Protein AF-A0A451ASV8-F1 (afdb_monomer)

Nearest PDB structures (foldseek):
  8otz-assembly1_DP  TM=4.239E-01  e=1.517E+00  Bos taurus

pLDDT: mean 92.27, std 8.17, range [47.66, 98.19]

Organism: NCBI:txid2126344

Foldseek 3Di:
DDDDPLVVQLVVLLVVLLVLLVVQLVLLVVQLVVQVPDPPHDPVVNVLSVVLNVLSVVLSVCSVVLVLVVNLVSLVVNVVSLVVSVVVCCVPPVPDDDDRSCVVCVVSSVVSNVSSVSSVVSVVVVVD

Solvent-accessible surface area (backbone atoms only — not comparable to full-atom values): 6891 Å² total; per-residue (Å²): 135,82,77,57,70,67,58,51,53,33,52,51,31,44,48,58,24,47,54,50,34,51,52,52,26,50,56,28,43,52,52,24,54,55,44,64,71,38,84,93,50,57,68,71,58,41,51,49,32,49,51,51,25,51,44,33,50,52,30,40,54,28,48,76,66,70,35,46,68,64,23,50,55,37,51,50,52,50,53,48,51,39,54,51,48,55,51,52,41,56,76,76,32,78,90,60,83,74,9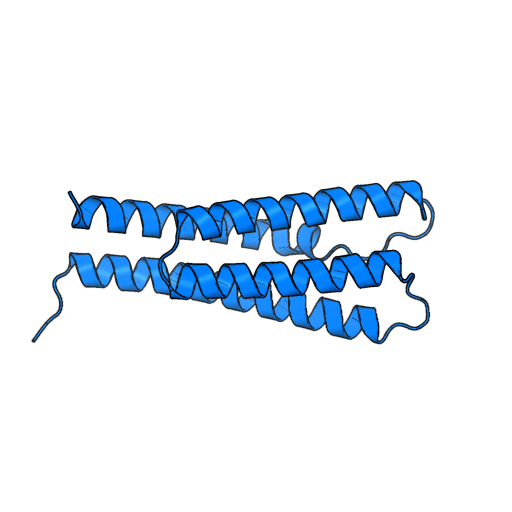1,57,65,54,72,72,42,44,64,60,55,48,53,33,51,54,30,42,53,49,24,47,54,46,48,53,64,76,76,107

Mean predicted aligned error: 4.18 Å

Structure (mmCIF, N/CA/C/O backbone):
data_AF-A0A451ASV8-F1
#
_entry.id   AF-A0A451ASV8-F1
#
loop_
_atom_site.group_PDB
_atom_site.id
_atom_site.type_symbol
_atom_site.label_atom_id
_atom_site.label_alt_id
_atom_site.label_comp_id
_atom_site.label_asym_id
_atom_site.label_entity_id
_atom_site.label_seq_id
_atom_site.pdbx_PDB_ins_code
_atom_site.Cartn_x
_atom_site.Cartn_y
_atom_site.Cartn_z
_atom_site.occupancy
_atom_site.B_iso_or_equiv
_atom_site.auth_seq_id
_atom_site.auth_comp_id
_atom_site.auth_asym_id
_atom_site.auth_atom_id
_atom_site.pdbx_PDB_model_num
ATOM 1 N N . MET A 1 1 ? 34.328 -3.747 -15.672 1.00 47.66 1 MET A N 1
ATOM 2 C CA . MET A 1 1 ? 33.217 -4.075 -16.589 1.00 47.66 1 MET A CA 1
ATOM 3 C C . MET A 1 1 ? 32.066 -3.145 -16.250 1.00 47.66 1 MET A C 1
ATOM 5 O O . MET A 1 1 ? 31.609 -3.179 -15.117 1.00 47.66 1 MET A O 1
ATOM 9 N N . THR A 1 2 ? 31.683 -2.257 -17.163 1.00 68.25 2 THR A N 1
ATOM 10 C CA . THR A 1 2 ? 30.518 -1.368 -17.028 1.00 68.25 2 THR A CA 1
ATOM 11 C C . THR A 1 2 ? 29.247 -2.153 -17.359 1.00 68.25 2 THR A C 1
ATOM 13 O O . THR A 1 2 ? 29.237 -2.916 -18.323 1.00 68.25 2 THR A O 1
ATOM 16 N N . GLN A 1 3 ? 28.199 -2.023 -16.541 1.00 62.09 3 GLN A N 1
ATOM 17 C CA . GLN A 1 3 ? 26.892 -2.612 -16.852 1.00 62.09 3 GLN A CA 1
ATOM 18 C C . GLN A 1 3 ? 26.315 -1.979 -18.135 1.00 62.09 3 GLN A C 1
ATOM 20 O O . GLN A 1 3 ? 26.600 -0.808 -18.407 1.00 62.09 3 GLN A O 1
ATOM 25 N N . PRO A 1 4 ? 25.497 -2.713 -18.914 1.00 75.56 4 PRO A N 1
ATOM 26 C CA . PRO A 1 4 ? 24.744 -2.132 -20.021 1.00 75.56 4 PRO A CA 1
ATOM 27 C C . PRO A 1 4 ? 23.839 -0.989 -19.524 1.00 75.56 4 PRO A C 1
ATOM 29 O O . PRO A 1 4 ? 23.269 -1.119 -18.437 1.00 75.56 4 PRO A O 1
ATOM 32 N N . PRO A 1 5 ? 23.670 0.103 -20.291 1.00 79.12 5 PRO A N 1
ATOM 33 C CA . PRO A 1 5 ? 22.894 1.276 -19.870 1.00 79.12 5 PRO A CA 1
ATOM 34 C C . PRO A 1 5 ? 21.445 0.938 -19.494 1.00 79.12 5 PRO A C 1
ATOM 36 O O . PRO A 1 5 ? 20.908 1.490 -18.541 1.00 79.12 5 PRO A O 1
ATOM 39 N N . GLU A 1 6 ? 20.849 -0.035 -20.172 1.00 79.50 6 GLU A N 1
ATOM 40 C CA . GLU A 1 6 ? 19.488 -0.510 -19.908 1.00 79.50 6 GLU A CA 1
ATOM 41 C C . GLU A 1 6 ? 19.366 -1.216 -18.549 1.00 79.50 6 GLU A C 1
ATOM 43 O O . GLU A 1 6 ? 18.397 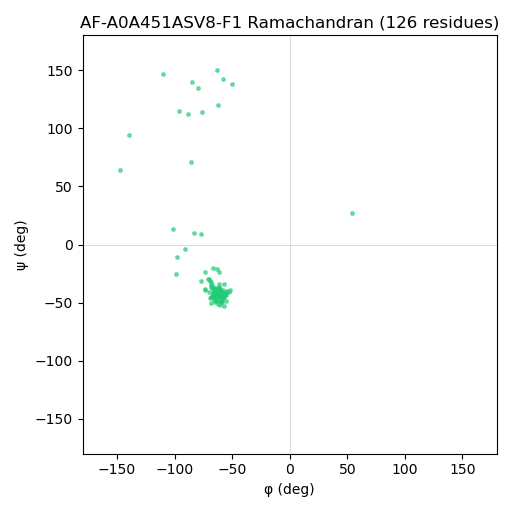-1.031 -17.818 1.00 79.50 6 GLU A O 1
ATOM 48 N N . LYS A 1 7 ? 20.393 -1.979 -18.158 1.00 82.06 7 LYS A N 1
ATOM 49 C CA . LYS A 1 7 ? 20.441 -2.619 -16.839 1.00 82.06 7 LYS A CA 1
ATOM 50 C C . LYS A 1 7 ? 20.549 -1.577 -15.724 1.00 82.06 7 LYS A C 1
ATOM 52 O O . LYS A 1 7 ? 19.917 -1.733 -14.687 1.00 82.06 7 LYS A O 1
ATOM 57 N N . ILE A 1 8 ? 21.302 -0.503 -15.964 1.00 86.38 8 ILE A N 1
ATOM 58 C CA . ILE A 1 8 ? 21.405 0.632 -15.037 1.00 86.38 8 ILE A CA 1
ATOM 59 C C . ILE A 1 8 ? 20.042 1.328 -14.893 1.00 86.38 8 ILE A C 1
ATOM 61 O O . ILE A 1 8 ? 19.647 1.663 -13.781 1.00 86.38 8 ILE A O 1
ATOM 65 N N . GLU A 1 9 ? 19.304 1.518 -15.990 1.00 88.75 9 GLU A N 1
ATOM 66 C CA . GLU A 1 9 ? 17.961 2.114 -15.964 1.00 88.75 9 GLU A CA 1
ATOM 67 C C . GLU A 1 9 ? 16.975 1.270 -15.141 1.00 88.75 9 GLU A C 1
ATOM 69 O O . GLU A 1 9 ? 16.254 1.817 -14.302 1.00 88.75 9 GLU A O 1
ATOM 74 N N . LEU A 1 10 ? 16.985 -0.057 -15.317 1.00 89.50 10 LEU A N 1
ATOM 75 C CA . LEU A 1 10 ? 16.142 -0.965 -14.535 1.00 89.50 10 LEU A CA 1
ATOM 76 C C . LEU A 1 10 ? 16.520 -0.965 -13.050 1.00 89.50 10 LEU A C 1
ATOM 78 O O . LEU A 1 10 ? 15.639 -0.845 -12.198 1.00 89.50 10 LEU A O 1
ATOM 82 N N . ASP A 1 11 ? 17.815 -1.053 -12.737 1.00 89.69 11 ASP A N 1
ATOM 83 C CA . ASP A 1 11 ? 18.312 -1.043 -11.358 1.00 89.69 11 ASP A CA 1
ATOM 84 C C . ASP A 1 11 ? 17.898 0.264 -10.643 1.00 89.69 11 ASP A C 1
ATOM 86 O O . ASP A 1 11 ? 17.428 0.233 -9.502 1.00 89.69 11 ASP A O 1
ATOM 90 N N . LEU A 1 12 ? 17.980 1.411 -11.330 1.00 91.94 12 LEU A N 1
ATOM 91 C CA . LEU A 1 12 ? 17.541 2.711 -10.807 1.00 91.94 12 LEU A CA 1
ATOM 92 C C . LEU A 1 12 ? 16.020 2.788 -10.613 1.00 91.94 12 LEU A C 1
ATOM 94 O O . LEU A 1 12 ? 15.558 3.264 -9.571 1.00 91.94 12 LEU A O 1
ATOM 98 N N . ALA A 1 13 ? 15.235 2.320 -11.587 1.00 92.62 13 ALA A N 1
ATOM 99 C CA . ALA A 1 13 ? 13.777 2.315 -11.491 1.00 92.62 13 ALA A CA 1
ATOM 100 C C . ALA A 1 13 ? 13.296 1.418 -10.338 1.00 92.62 13 ALA A C 1
ATOM 102 O O . ALA A 1 13 ? 12.457 1.836 -9.534 1.00 92.62 13 ALA A O 1
ATOM 103 N N . ASN A 1 14 ? 13.885 0.224 -10.200 1.00 93.31 14 ASN A N 1
ATOM 104 C CA . ASN A 1 14 ? 13.574 -0.702 -9.118 1.00 93.31 14 ASN A CA 1
ATOM 105 C C . ASN A 1 14 ? 13.992 -0.145 -7.751 1.00 93.31 14 ASN A C 1
ATOM 107 O O . ASN A 1 14 ? 13.195 -0.171 -6.815 1.00 93.31 14 ASN A O 1
ATOM 111 N N . SER A 1 15 ? 15.202 0.416 -7.634 1.00 94.94 15 SER A N 1
ATOM 112 C CA . SER A 1 15 ? 15.677 1.028 -6.384 1.00 94.94 15 SER A CA 1
ATOM 113 C C . SER A 1 15 ? 14.761 2.166 -5.937 1.00 94.94 15 SER A C 1
ATOM 115 O O . SER A 1 15 ? 14.381 2.235 -4.772 1.00 94.94 15 SER A O 1
ATOM 117 N N . SER A 1 16 ? 14.327 3.019 -6.868 1.00 95.94 16 SER A N 1
ATOM 118 C CA . SER A 1 16 ? 13.403 4.116 -6.568 1.00 95.94 16 SER A CA 1
ATOM 119 C C . SER A 1 16 ? 12.049 3.623 -6.039 1.00 95.94 16 SER A C 1
ATOM 121 O O . SER A 1 16 ? 11.491 4.237 -5.123 1.00 95.94 16 SER A O 1
ATOM 123 N N . ALA A 1 17 ? 11.509 2.530 -6.595 1.00 96.94 17 ALA A N 1
ATOM 124 C CA . ALA A 1 17 ? 10.280 1.900 -6.105 1.00 96.94 17 ALA A CA 1
ATOM 125 C C . ALA A 1 17 ? 10.484 1.263 -4.718 1.00 96.94 17 ALA A C 1
ATOM 127 O O . ALA A 1 17 ? 9.667 1.468 -3.818 1.00 96.94 17 ALA A O 1
ATOM 128 N N . MET A 1 18 ? 11.600 0.552 -4.530 1.00 97.94 18 MET A N 1
ATOM 129 C CA . MET A 1 18 ? 11.991 -0.071 -3.263 1.00 97.94 18 MET A CA 1
ATOM 130 C C . MET A 1 18 ? 12.128 0.946 -2.128 1.00 97.94 18 MET A C 1
ATOM 132 O O . MET A 1 18 ? 11.638 0.689 -1.031 1.00 97.94 18 MET A O 1
ATOM 136 N N . ASP A 1 19 ? 12.722 2.112 -2.385 1.00 97.88 19 ASP A N 1
ATOM 137 C CA . ASP A 1 19 ? 12.882 3.166 -1.377 1.00 97.88 19 ASP A CA 1
ATOM 138 C C . ASP A 1 19 ? 11.526 3.691 -0.884 1.00 97.88 19 ASP A C 1
ATOM 140 O O . ASP A 1 19 ? 11.294 3.819 0.323 1.00 97.88 19 ASP A O 1
ATOM 144 N N . THR A 1 20 ? 10.584 3.930 -1.803 1.00 97.81 20 THR A N 1
ATOM 145 C CA . THR A 1 20 ? 9.220 4.348 -1.442 1.00 97.81 20 THR A CA 1
ATOM 146 C C . THR A 1 20 ? 8.471 3.237 -0.701 1.00 97.81 20 THR A C 1
ATOM 148 O O . THR A 1 20 ? 7.838 3.500 0.323 1.00 97.81 20 THR A O 1
ATOM 151 N N . ALA A 1 21 ? 8.578 1.985 -1.152 1.00 97.75 21 ALA A N 1
ATOM 152 C CA . ALA A 1 21 ? 7.981 0.844 -0.460 1.00 97.75 21 ALA A CA 1
ATOM 153 C C . ALA A 1 21 ? 8.552 0.662 0.957 1.00 97.75 21 ALA A C 1
ATOM 155 O O . ALA A 1 21 ? 7.808 0.396 1.902 1.00 97.75 21 ALA A O 1
ATOM 156 N N . PHE A 1 22 ? 9.860 0.859 1.135 1.00 98.00 22 PHE A N 1
ATOM 157 C CA . PHE A 1 22 ? 10.522 0.776 2.433 1.00 98.00 22 PHE A CA 1
ATOM 158 C C . PHE A 1 22 ? 10.032 1.862 3.396 1.00 98.00 22 PHE A C 1
ATOM 160 O O . PHE A 1 22 ? 9.762 1.566 4.565 1.00 98.00 22 PHE A O 1
ATOM 167 N N . TYR A 1 23 ? 9.865 3.095 2.908 1.00 97.75 23 TYR A N 1
ATOM 168 C CA . TYR A 1 23 ? 9.257 4.183 3.673 1.00 97.75 23 TYR A CA 1
ATOM 169 C C . TYR A 1 23 ? 7.842 3.816 4.148 1.00 97.75 23 TYR A C 1
ATOM 171 O O . TYR A 1 23 ? 7.574 3.818 5.354 1.00 97.75 23 TYR A O 1
ATOM 179 N N . ILE A 1 24 ? 6.970 3.396 3.225 1.00 97.81 24 ILE A N 1
ATOM 180 C CA . ILE A 1 24 ? 5.582 3.001 3.516 1.00 97.81 24 ILE A CA 1
ATOM 181 C C . ILE A 1 24 ? 5.532 1.854 4.534 1.00 97.81 24 ILE A C 1
ATOM 183 O O . ILE A 1 24 ? 4.761 1.905 5.496 1.00 97.81 24 ILE A O 1
ATOM 187 N N . LYS A 1 25 ? 6.390 0.839 4.376 1.00 98.00 25 LYS A N 1
ATOM 188 C CA . LYS A 1 25 ? 6.504 -0.286 5.315 1.00 98.00 25 LYS A CA 1
ATOM 189 C C . LYS A 1 25 ? 6.864 0.176 6.725 1.00 98.00 25 LYS A C 1
ATOM 191 O O . LYS A 1 25 ? 6.310 -0.324 7.704 1.00 98.00 25 LYS A O 1
ATOM 196 N N . ASN A 1 26 ? 7.790 1.123 6.864 1.00 97.94 26 ASN A N 1
ATOM 197 C CA . ASN A 1 26 ? 8.166 1.638 8.180 1.00 97.94 26 ASN A CA 1
ATOM 198 C C . ASN A 1 26 ? 7.010 2.408 8.829 1.00 97.94 26 ASN A C 1
ATOM 200 O O . ASN A 1 26 ? 6.702 2.152 9.994 1.00 97.94 26 ASN A O 1
ATOM 204 N N . GLU A 1 27 ? 6.312 3.262 8.079 1.00 97.44 27 GLU A N 1
ATOM 205 C CA . GLU A 1 27 ? 5.111 3.956 8.560 1.00 97.44 27 GLU A CA 1
ATOM 206 C C . GLU A 1 27 ? 4.018 2.968 9.008 1.00 97.44 27 GLU A C 1
ATOM 208 O O . GLU A 1 27 ? 3.427 3.127 10.081 1.00 97.44 27 GLU A O 1
ATOM 213 N N . ALA A 1 28 ? 3.799 1.893 8.244 1.00 97.19 28 ALA A N 1
ATOM 214 C CA . ALA A 1 28 ? 2.867 0.821 8.593 1.00 97.19 28 ALA A CA 1
ATOM 215 C C . ALA A 1 28 ? 3.278 0.060 9.857 1.00 97.19 28 ALA A C 1
ATOM 217 O O . ALA A 1 28 ? 2.441 -0.210 10.726 1.00 97.19 28 ALA A O 1
ATOM 218 N N . ARG A 1 29 ? 4.573 -0.222 10.021 1.00 97.19 29 ARG A N 1
ATOM 219 C CA . ARG A 1 29 ? 5.109 -0.851 11.229 1.00 97.19 29 ARG A CA 1
ATOM 220 C C . ARG A 1 29 ? 4.917 0.034 12.459 1.00 97.19 29 ARG A C 1
ATOM 222 O O . ARG A 1 29 ? 4.427 -0.454 13.478 1.00 97.19 29 ARG A O 1
ATOM 229 N N . PHE A 1 30 ? 5.252 1.322 12.375 1.00 96.38 30 PHE A N 1
ATOM 230 C CA . PHE A 1 30 ? 5.047 2.268 13.476 1.00 96.38 30 PHE A CA 1
ATOM 231 C C . PHE A 1 30 ? 3.570 2.390 13.847 1.00 96.38 30 PHE A C 1
ATOM 233 O O . PHE A 1 30 ? 3.212 2.328 15.026 1.00 96.38 30 PHE A O 1
ATOM 240 N N . PHE A 1 31 ? 2.697 2.494 12.846 1.00 95.69 31 PHE A N 1
ATOM 241 C CA . PHE A 1 31 ? 1.255 2.508 13.050 1.00 95.69 31 PHE A CA 1
ATOM 242 C C . PHE A 1 31 ? 0.755 1.248 13.764 1.00 95.69 31 PHE A C 1
ATOM 244 O O . PHE A 1 31 ? -0.014 1.362 14.723 1.00 95.69 31 PHE A O 1
ATOM 251 N N . ASN A 1 32 ? 1.211 0.059 13.354 1.00 97.12 32 ASN A N 1
ATOM 252 C CA . ASN A 1 32 ? 0.854 -1.194 14.013 1.00 97.12 32 ASN A CA 1
ATOM 253 C C . ASN A 1 32 ? 1.311 -1.205 15.476 1.00 97.12 32 ASN A C 1
ATOM 255 O O . ASN A 1 32 ? 0.483 -1.404 16.361 1.00 97.12 32 ASN A O 1
ATOM 259 N N . VAL A 1 33 ? 2.584 -0.907 15.753 1.00 96.56 33 VAL A N 1
ATOM 260 C CA . VAL A 1 33 ? 3.130 -0.875 17.124 1.00 96.56 33 VAL A CA 1
ATOM 261 C C . VAL A 1 33 ? 2.333 0.073 18.024 1.00 96.56 33 VAL A C 1
ATOM 263 O O . VAL A 1 33 ? 1.881 -0.328 19.101 1.00 96.56 33 VAL A O 1
ATOM 266 N N . ASN A 1 34 ? 2.079 1.299 17.560 1.00 94.75 34 ASN A N 1
ATOM 267 C CA . ASN A 1 34 ? 1.298 2.289 18.305 1.00 94.75 34 ASN A CA 1
ATOM 268 C C . ASN A 1 34 ? -0.145 1.821 18.547 1.00 94.75 34 ASN A C 1
ATOM 270 O O . ASN A 1 34 ? -0.698 1.988 19.637 1.00 94.75 34 ASN A O 1
ATOM 274 N N . THR A 1 35 ? -0.751 1.188 17.544 1.00 94.00 35 THR A N 1
ATOM 275 C CA . THR A 1 35 ? -2.107 0.641 17.630 1.00 94.00 35 THR A CA 1
ATOM 276 C C . THR A 1 35 ? -2.185 -0.526 18.620 1.00 94.00 35 THR A C 1
ATOM 278 O O . THR A 1 35 ? -3.119 -0.588 19.425 1.00 94.00 35 THR A O 1
ATOM 281 N N . GLN A 1 36 ? -1.192 -1.421 18.635 1.00 95.31 36 GLN A N 1
ATOM 282 C CA . GLN A 1 36 ? -1.133 -2.527 19.592 1.00 95.31 36 GLN A CA 1
ATOM 283 C C . GLN A 1 36 ? -0.960 -2.029 21.030 1.00 95.31 36 GLN A C 1
ATOM 285 O O . GLN A 1 36 ? -1.670 -2.509 21.921 1.00 95.31 36 GLN A O 1
ATOM 290 N N . GLY A 1 37 ? -0.086 -1.039 21.245 1.00 93.12 37 GLY A N 1
ATOM 291 C CA . GLY A 1 37 ? 0.186 -0.448 22.560 1.00 93.12 37 GLY A CA 1
ATOM 292 C C . GLY A 1 37 ? -0.989 0.333 23.160 1.00 93.12 37 GLY A C 1
ATOM 293 O O . GLY A 1 37 ? -1.070 0.513 24.376 1.00 93.12 37 GLY A O 1
ATOM 294 N N . ASN A 1 38 ? -1.953 0.759 22.341 1.00 92.00 38 ASN A N 1
ATOM 295 C CA . ASN A 1 38 ? -3.122 1.493 22.810 1.00 92.00 38 ASN A CA 1
ATOM 296 C C . ASN A 1 38 ? -4.145 0.556 23.492 1.00 92.00 38 ASN A C 1
ATOM 298 O O . ASN A 1 38 ? -4.763 -0.305 22.858 1.00 92.00 38 ASN A O 1
ATOM 302 N N . LYS A 1 39 ? -4.361 0.724 24.806 1.00 90.06 39 LYS A N 1
ATOM 303 C CA . LYS A 1 39 ? -5.347 -0.063 25.580 1.00 90.06 39 LYS A CA 1
ATOM 304 C C . LYS A 1 39 ? -6.798 0.272 25.225 1.00 90.06 39 LYS A C 1
ATOM 306 O O . LYS A 1 39 ? -7.650 -0.605 25.281 1.00 90.06 39 LYS A O 1
ATOM 311 N N . GLY A 1 40 ? -7.076 1.509 24.810 1.00 88.88 40 GLY A N 1
ATOM 312 C CA . GLY A 1 40 ? -8.407 1.949 24.379 1.00 88.88 40 GLY A CA 1
ATOM 313 C C . GLY A 1 40 ? -8.777 1.481 22.974 1.00 88.88 40 GLY A C 1
ATOM 314 O O . GLY A 1 40 ? -9.769 1.957 22.419 1.00 88.88 40 GLY A O 1
ATOM 315 N N . CYS A 1 41 ? -7.961 0.601 22.385 1.00 90.38 41 CYS A N 1
ATOM 316 C CA . CYS A 1 41 ? -8.072 0.206 21.002 1.00 90.38 41 CYS A CA 1
ATOM 317 C C . CYS A 1 41 ? -8.845 -1.091 20.775 1.00 90.38 41 CYS A C 1
ATOM 319 O O . CYS A 1 41 ? -8.368 -2.146 21.201 1.00 90.38 41 CYS A O 1
ATOM 321 N N . PRO A 1 42 ? -10.016 -1.066 20.098 1.00 92.62 42 PRO A N 1
ATOM 322 C CA . PRO A 1 42 ? -10.713 -2.261 19.673 1.00 92.62 42 PRO A CA 1
ATOM 323 C C . PRO A 1 42 ? -9.837 -3.253 18.920 1.00 92.62 42 PRO A C 1
ATOM 325 O O . PRO A 1 42 ? -9.116 -2.910 17.983 1.00 92.62 42 PRO A O 1
ATOM 328 N N . LYS A 1 43 ? -10.045 -4.529 19.257 1.00 93.94 43 LYS A N 1
ATOM 329 C CA . LYS A 1 43 ? -9.411 -5.679 18.602 1.00 93.94 43 LYS A CA 1
ATOM 330 C C . LYS A 1 43 ? -9.576 -5.670 17.079 1.00 93.94 43 LYS A C 1
ATOM 332 O O . LYS A 1 43 ? -8.630 -6.003 16.379 1.00 93.94 43 LYS A O 1
ATOM 337 N N . TRP A 1 44 ? -10.741 -5.267 16.561 1.00 93.81 44 TRP A N 1
ATOM 338 C CA . TRP A 1 44 ? -10.980 -5.247 15.113 1.00 93.81 44 TRP A CA 1
ATOM 339 C C . TRP A 1 44 ? -10.042 -4.267 14.392 1.00 93.81 44 TRP A C 1
ATOM 341 O O . TRP A 1 44 ? -9.488 -4.610 13.354 1.00 93.81 44 TRP A O 1
ATOM 351 N N . PHE A 1 45 ? -9.782 -3.091 14.971 1.00 94.56 45 PHE A N 1
ATOM 352 C CA . PHE A 1 45 ? -8.874 -2.113 14.375 1.00 94.56 45 PHE A CA 1
ATOM 353 C C . PHE A 1 45 ? -7.413 -2.548 14.510 1.00 94.56 45 PHE A C 1
ATOM 355 O O . PHE A 1 45 ? -6.646 -2.413 13.560 1.00 94.56 45 PHE A O 1
ATOM 362 N N . LYS A 1 46 ? -7.042 -3.156 15.650 1.00 95.44 46 LYS A N 1
ATOM 363 C CA . LYS A 1 46 ? -5.733 -3.817 15.806 1.00 95.44 46 LYS A CA 1
ATOM 364 C C . LYS A 1 46 ? -5.499 -4.860 14.714 1.00 95.44 46 LYS A C 1
ATOM 366 O O . LYS A 1 46 ? -4.398 -4.935 14.182 1.00 95.44 46 LYS A O 1
ATOM 371 N N . GLY A 1 47 ? -6.535 -5.623 14.357 1.00 96.94 47 GLY A N 1
ATOM 372 C CA . GLY A 1 47 ? -6.490 -6.592 13.263 1.00 96.94 47 GLY A CA 1
ATOM 373 C C . GLY A 1 47 ? -6.179 -5.951 11.908 1.00 96.94 47 GLY A C 1
ATOM 374 O O . GLY A 1 47 ? -5.328 -6.455 11.182 1.00 96.94 47 GLY A O 1
ATOM 375 N N . TYR A 1 48 ? -6.798 -4.811 11.586 1.00 96.38 48 TYR A N 1
ATOM 376 C CA . TYR A 1 48 ? -6.463 -4.063 10.367 1.00 96.38 48 TYR A CA 1
ATOM 377 C C . TYR A 1 48 ? -5.026 -3.540 10.381 1.00 96.38 48 TYR A C 1
ATOM 379 O O . TYR A 1 48 ? -4.333 -3.681 9.382 1.00 96.38 48 TYR A O 1
ATOM 387 N N . ALA A 1 49 ? -4.551 -2.996 11.503 1.00 96.19 49 ALA A N 1
ATOM 388 C CA . ALA A 1 49 ? -3.181 -2.494 11.598 1.00 96.19 49 ALA A CA 1
ATOM 389 C C . ALA A 1 49 ? -2.125 -3.595 11.381 1.00 96.19 49 ALA A C 1
ATOM 391 O O . ALA A 1 49 ? -1.122 -3.355 10.712 1.00 96.19 49 ALA A O 1
ATOM 392 N N . ILE A 1 50 ? -2.381 -4.811 11.876 1.00 97.75 50 ILE A N 1
ATOM 393 C CA . ILE A 1 50 ? -1.532 -5.985 11.618 1.00 97.75 50 ILE A CA 1
ATOM 394 C C . ILE A 1 50 ? -1.537 -6.339 10.128 1.00 97.75 50 ILE A C 1
ATOM 396 O O . ILE A 1 50 ? -0.472 -6.508 9.540 1.00 97.75 50 ILE A O 1
ATOM 400 N N . ARG A 1 51 ? -2.721 -6.421 9.507 1.00 97.94 51 ARG A N 1
ATOM 401 C CA . ARG A 1 51 ? -2.858 -6.755 8.079 1.00 97.94 51 ARG A CA 1
ATOM 402 C C . ARG A 1 51 ? -2.173 -5.731 7.180 1.00 97.94 51 ARG A C 1
ATOM 404 O O . ARG A 1 51 ? -1.473 -6.123 6.259 1.00 97.94 51 ARG A O 1
ATOM 411 N N . ILE A 1 52 ? -2.331 -4.442 7.477 1.00 97.62 52 ILE A N 1
ATOM 412 C CA . ILE A 1 52 ? -1.675 -3.347 6.752 1.00 97.62 52 ILE A CA 1
ATOM 413 C C . ILE A 1 52 ? -0.151 -3.488 6.841 1.00 97.62 52 ILE A C 1
ATOM 415 O O . ILE A 1 52 ? 0.515 -3.465 5.812 1.00 97.62 52 ILE A O 1
ATOM 419 N N . ALA A 1 53 ? 0.401 -3.695 8.043 1.00 97.62 53 ALA A N 1
ATOM 420 C CA . ALA A 1 53 ? 1.841 -3.893 8.216 1.00 97.62 53 ALA A CA 1
ATOM 421 C C . ALA A 1 53 ? 2.355 -5.115 7.435 1.00 97.62 53 ALA A C 1
ATOM 423 O O . ALA A 1 53 ? 3.306 -4.984 6.669 1.00 97.62 53 ALA A O 1
ATOM 424 N N . SER A 1 54 ? 1.679 -6.261 7.552 1.00 98.06 54 SER A N 1
ATOM 425 C CA . SER A 1 54 ? 2.031 -7.475 6.803 1.00 98.06 54 SER A CA 1
ATOM 426 C C . SER A 1 54 ? 1.992 -7.244 5.290 1.00 98.06 54 SER A C 1
ATOM 428 O O . SER A 1 54 ? 2.937 -7.589 4.592 1.00 98.06 54 SER A O 1
ATOM 430 N N . CYS A 1 55 ? 0.941 -6.596 4.781 1.00 98.06 55 CYS A N 1
ATOM 431 C CA . CYS A 1 55 ? 0.783 -6.323 3.354 1.00 98.06 55 CYS A CA 1
ATOM 432 C C . CYS A 1 55 ? 1.915 -5.437 2.807 1.00 98.06 55 CYS A C 1
ATOM 434 O O . CYS A 1 55 ? 2.396 -5.663 1.701 1.00 98.06 55 CYS A O 1
ATOM 436 N N . THR A 1 56 ? 2.377 -4.448 3.582 1.00 98.00 56 THR A N 1
ATOM 437 C CA . THR A 1 56 ? 3.518 -3.607 3.178 1.00 98.00 56 THR A CA 1
ATOM 438 C C . THR A 1 56 ? 4.861 -4.338 3.213 1.00 98.00 56 THR A C 1
ATOM 440 O O . THR A 1 56 ? 5.748 -4.014 2.425 1.00 98.00 56 THR A O 1
ATOM 443 N N . GLU A 1 57 ? 5.027 -5.325 4.099 1.00 97.88 57 GLU A N 1
ATOM 444 C CA . GLU A 1 57 ? 6.212 -6.193 4.121 1.00 97.88 57 GLU A CA 1
ATOM 445 C C . GLU A 1 57 ? 6.237 -7.110 2.896 1.00 97.88 57 GLU A C 1
ATOM 447 O O . GLU A 1 57 ? 7.258 -7.183 2.210 1.00 97.88 57 GLU A O 1
ATOM 452 N N . ASP A 1 58 ? 5.102 -7.733 2.571 1.00 98.19 58 ASP A N 1
ATOM 453 C CA . ASP A 1 58 ? 4.949 -8.554 1.369 1.00 98.19 58 ASP A CA 1
ATOM 454 C C . ASP A 1 58 ? 5.214 -7.742 0.098 1.00 98.19 58 ASP A C 1
ATOM 456 O O . ASP A 1 58 ? 5.969 -8.184 -0.765 1.00 98.19 58 ASP A O 1
ATOM 460 N N . LEU A 1 59 ? 4.659 -6.529 0.003 1.00 97.88 59 LEU A N 1
ATOM 461 C CA . LEU A 1 59 ? 4.882 -5.639 -1.136 1.00 97.88 59 LEU A CA 1
ATOM 462 C C . LEU A 1 59 ? 6.372 -5.321 -1.332 1.00 97.88 59 LEU A C 1
ATOM 464 O O . LEU A 1 59 ? 6.880 -5.417 -2.449 1.00 97.88 59 LEU A O 1
ATOM 468 N N . LEU A 1 60 ? 7.093 -4.991 -0.255 1.00 98.00 60 LEU A N 1
ATOM 469 C CA . LEU A 1 60 ? 8.533 -4.738 -0.331 1.00 98.00 60 LEU A CA 1
ATOM 470 C C . LEU A 1 60 ? 9.302 -5.993 -0.772 1.00 98.00 60 LEU A C 1
ATOM 472 O O . LEU A 1 60 ? 10.214 -5.902 -1.592 1.00 98.00 60 LEU A O 1
ATOM 476 N N . ASN A 1 61 ? 8.929 -7.166 -0.255 1.00 98.06 61 ASN A N 1
ATOM 477 C CA . ASN A 1 61 ? 9.558 -8.431 -0.630 1.00 98.06 61 ASN A CA 1
ATOM 478 C C . ASN A 1 61 ? 9.330 -8.767 -2.111 1.00 98.06 61 ASN A C 1
ATOM 480 O O . ASN A 1 61 ? 10.244 -9.256 -2.773 1.00 98.06 61 ASN A O 1
ATOM 484 N N . LEU A 1 62 ? 8.138 -8.504 -2.651 1.00 98.19 62 LEU A N 1
ATOM 485 C CA . LEU A 1 62 ? 7.832 -8.731 -4.066 1.00 98.19 62 LEU A CA 1
ATOM 486 C C . LEU A 1 62 ? 8.672 -7.827 -4.971 1.00 98.19 62 LEU A C 1
ATOM 488 O O . LEU A 1 62 ? 9.285 -8.321 -5.917 1.00 98.19 62 LEU A O 1
ATOM 492 N N . LEU A 1 63 ? 8.794 -6.542 -4.630 1.00 96.00 63 LEU A N 1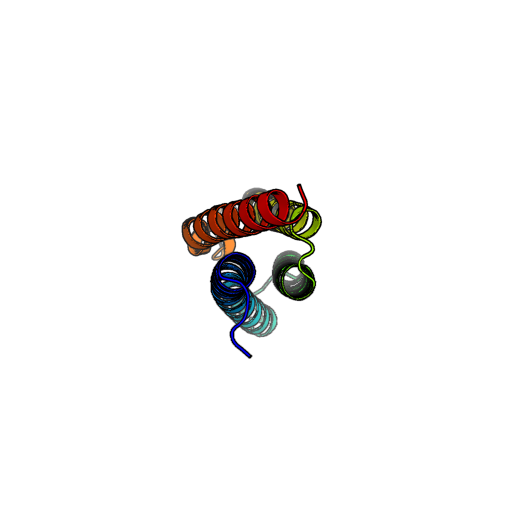
ATOM 493 C CA . LEU A 1 63 ? 9.662 -5.609 -5.353 1.00 96.00 63 LEU A CA 1
ATOM 494 C C . LEU A 1 63 ? 11.144 -5.990 -5.260 1.00 96.00 63 LEU A C 1
ATOM 496 O O . LEU A 1 63 ? 11.863 -5.917 -6.254 1.00 96.00 63 LEU A O 1
ATOM 500 N N . GLY A 1 64 ? 11.595 -6.491 -4.106 1.00 94.88 64 GLY A N 1
ATOM 501 C CA . GLY A 1 64 ? 12.958 -7.002 -3.940 1.00 94.88 64 GLY A CA 1
ATOM 502 C C . GLY A 1 64 ? 13.275 -8.197 -4.847 1.00 94.88 64 GLY A C 1
ATOM 503 O O . GLY A 1 64 ? 14.437 -8.427 -5.171 1.00 94.88 64 GLY A O 1
ATOM 504 N N . ASN A 1 65 ? 12.245 -8.922 -5.292 1.00 95.69 65 ASN A N 1
ATOM 505 C CA . ASN A 1 65 ? 12.341 -10.032 -6.239 1.00 95.69 65 ASN A CA 1
ATOM 506 C C . ASN A 1 65 ? 11.926 -9.642 -7.672 1.00 95.69 65 ASN A C 1
ATOM 508 O O . ASN A 1 65 ? 11.687 -10.535 -8.481 1.00 95.69 65 ASN A O 1
ATOM 512 N N . ALA A 1 66 ? 11.795 -8.343 -7.975 1.00 92.81 66 ALA A N 1
ATOM 513 C CA . ALA A 1 66 ? 11.333 -7.820 -9.267 1.00 92.81 66 ALA A CA 1
ATOM 514 C C . ALA A 1 66 ? 9.973 -8.389 -9.734 1.00 92.81 66 ALA A C 1
ATOM 516 O O . ALA A 1 66 ? 9.669 -8.450 -10.920 1.00 92.81 66 ALA A O 1
ATOM 517 N N . ARG A 1 67 ? 9.108 -8.801 -8.799 1.00 96.88 67 ARG A N 1
ATOM 518 C CA . ARG A 1 67 ? 7.765 -9.321 -9.097 1.00 96.88 67 ARG A CA 1
ATOM 519 C C . ARG A 1 67 ? 6.761 -8.174 -9.210 1.00 96.88 67 ARG A C 1
ATOM 521 O O . ARG A 1 67 ? 5.946 -7.965 -8.314 1.00 96.88 67 ARG A O 1
ATOM 528 N N . TYR A 1 68 ? 6.857 -7.393 -10.287 1.00 96.62 68 TYR A N 1
ATOM 529 C CA . TYR A 1 68 ? 6.116 -6.133 -10.427 1.00 96.62 68 TYR A CA 1
ATOM 530 C C . TYR A 1 68 ? 4.596 -6.299 -10.484 1.00 96.62 68 TYR A C 1
ATOM 532 O O . TYR A 1 68 ? 3.888 -5.493 -9.887 1.00 96.62 68 TYR A O 1
ATOM 540 N N . ASP A 1 69 ? 4.093 -7.337 -11.154 1.00 97.44 69 ASP A N 1
ATOM 541 C CA . ASP A 1 69 ? 2.649 -7.604 -11.225 1.00 97.44 69 ASP A CA 1
ATOM 542 C C . ASP A 1 69 ? 2.074 -7.950 -9.854 1.00 97.44 69 ASP A C 1
ATOM 544 O O . ASP A 1 69 ? 1.140 -7.303 -9.389 1.00 97.44 69 ASP A O 1
ATOM 548 N N . ASP A 1 70 ? 2.717 -8.878 -9.145 1.00 98.12 70 ASP A N 1
ATOM 549 C CA . ASP A 1 70 ? 2.314 -9.234 -7.785 1.00 98.12 70 ASP A CA 1
ATOM 550 C C . ASP A 1 70 ? 2.421 -8.034 -6.823 1.00 98.12 70 ASP A C 1
ATOM 552 O O . ASP A 1 70 ? 1.633 -7.898 -5.885 1.00 98.12 70 ASP A O 1
ATOM 556 N N . ALA A 1 71 ? 3.410 -7.156 -7.024 1.00 97.88 71 ALA A N 1
ATOM 557 C CA . ALA A 1 71 ? 3.567 -5.949 -6.220 1.00 97.88 71 ALA A CA 1
ATOM 558 C C . ALA A 1 71 ? 2.445 -4.928 -6.474 1.00 97.88 71 ALA A C 1
ATOM 560 O O . ALA A 1 71 ? 2.003 -4.280 -5.524 1.00 97.88 71 ALA A O 1
ATOM 561 N N . LEU A 1 72 ? 1.965 -4.797 -7.717 1.00 98.00 72 LEU A N 1
ATOM 562 C CA . LEU A 1 72 ? 0.788 -3.985 -8.044 1.00 98.00 72 LEU A CA 1
ATOM 563 C C . LEU A 1 72 ? -0.479 -4.575 -7.416 1.00 98.00 72 LEU A C 1
ATOM 565 O O . LEU A 1 72 ? -1.216 -3.839 -6.762 1.00 98.00 72 LEU A O 1
ATOM 569 N N . ASP A 1 73 ? -0.672 -5.894 -7.495 1.00 98.12 73 ASP A N 1
ATOM 570 C CA . ASP A 1 73 ? -1.797 -6.572 -6.839 1.00 98.12 73 ASP A CA 1
ATOM 571 C C . ASP A 1 73 ? -1.785 -6.333 -5.319 1.00 98.12 73 ASP A C 1
ATOM 573 O O . ASP A 1 73 ? -2.819 -6.057 -4.703 1.00 98.12 73 ASP A O 1
ATOM 577 N N . LYS A 1 74 ? -0.600 -6.362 -4.690 1.00 97.69 74 LYS A N 1
ATOM 578 C CA . LYS A 1 74 ? -0.459 -6.025 -3.264 1.00 97.69 74 LYS A CA 1
ATOM 579 C C . LYS A 1 74 ? -0.682 -4.554 -2.9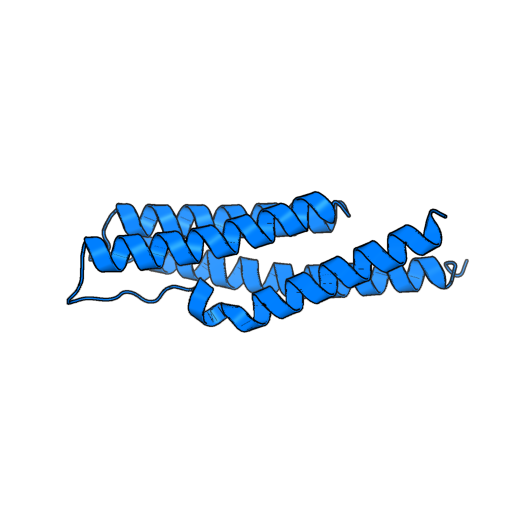52 1.00 97.69 74 LYS A C 1
ATOM 581 O O . LYS A 1 74 ? -1.161 -4.239 -1.861 1.00 97.69 74 LYS A O 1
ATOM 586 N N . LEU A 1 75 ? -0.351 -3.651 -3.869 1.00 97.44 75 LEU A N 1
ATOM 587 C CA . LEU A 1 75 ? -0.641 -2.231 -3.702 1.00 97.44 75 LEU A CA 1
ATOM 588 C C . LEU A 1 75 ? -2.154 -1.980 -3.711 1.00 97.44 75 LEU A C 1
ATOM 590 O O . LEU A 1 75 ? -2.651 -1.191 -2.903 1.00 97.44 75 LEU A O 1
ATOM 594 N N . ASP A 1 76 ? -2.889 -2.683 -4.569 1.00 97.44 76 ASP A N 1
ATOM 595 C CA . ASP A 1 76 ? -4.347 -2.607 -4.619 1.00 97.44 76 ASP A CA 1
ATOM 596 C C . ASP A 1 76 ? -4.997 -3.257 -3.391 1.00 97.44 76 ASP A C 1
ATOM 598 O O . ASP A 1 76 ? -5.864 -2.637 -2.770 1.00 97.44 76 ASP A O 1
ATOM 602 N N . GLU A 1 77 ? -4.498 -4.409 -2.921 1.00 97.25 77 GLU A N 1
ATOM 603 C CA . GLU A 1 77 ? -4.927 -4.988 -1.636 1.00 97.25 77 GLU A CA 1
ATOM 604 C C . GLU A 1 77 ? -4.751 -3.986 -0.482 1.00 97.25 77 GLU A C 1
ATOM 606 O O . GLU A 1 77 ? -5.616 -3.854 0.390 1.00 97.25 77 GLU A O 1
ATOM 611 N N . LEU A 1 78 ? -3.646 -3.236 -0.477 1.00 96.69 78 LEU A N 1
ATOM 612 C CA . LEU A 1 78 ? -3.390 -2.222 0.535 1.00 96.69 78 LEU A CA 1
ATOM 613 C C . LEU A 1 78 ? -4.414 -1.081 0.465 1.00 96.69 78 LEU A C 1
ATOM 615 O O . LEU A 1 78 ? -4.939 -0.670 1.501 1.00 96.69 78 LEU A O 1
ATOM 619 N N . ARG A 1 79 ? -4.759 -0.596 -0.733 1.00 95.12 79 ARG A N 1
ATOM 620 C CA . ARG A 1 79 ? -5.815 0.417 -0.924 1.00 95.12 79 ARG A CA 1
ATOM 621 C C . ARG A 1 79 ? -7.174 -0.095 -0.435 1.00 95.12 79 ARG A C 1
ATOM 623 O O . ARG A 1 79 ? -7.868 0.617 0.302 1.00 95.12 79 ARG A O 1
ATOM 630 N N . ASP A 1 80 ? -7.504 -1.346 -0.742 1.00 96.31 80 ASP A N 1
ATOM 631 C CA . ASP A 1 80 ? -8.737 -2.004 -0.306 1.00 96.31 80 ASP A CA 1
ATOM 632 C C . ASP A 1 80 ? -8.809 -2.163 1.215 1.00 96.31 80 ASP A C 1
ATOM 634 O O . ASP A 1 80 ? -9.854 -1.903 1.820 1.00 96.31 80 ASP A O 1
ATOM 638 N N . LEU A 1 81 ? -7.697 -2.503 1.875 1.00 96.38 81 LE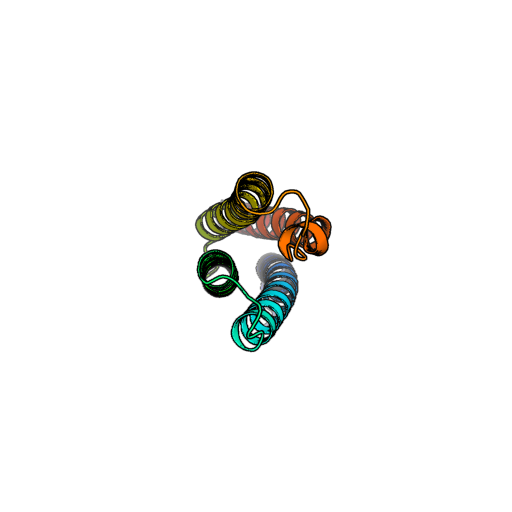U A N 1
ATOM 639 C CA . LEU A 1 81 ? -7.610 -2.522 3.338 1.00 96.38 81 LEU A CA 1
ATOM 640 C C . LEU A 1 81 ? -7.930 -1.149 3.940 1.00 96.38 81 LEU A C 1
ATOM 642 O O . LEU A 1 81 ? -8.618 -1.073 4.961 1.00 96.38 81 LEU A O 1
ATOM 646 N N . GLY A 1 82 ? -7.478 -0.065 3.305 1.00 94.19 82 GLY A N 1
ATOM 647 C CA . GLY A 1 82 ? -7.777 1.306 3.720 1.00 94.19 82 GLY A CA 1
ATOM 648 C C . GLY A 1 82 ? -9.261 1.643 3.596 1.00 94.19 82 GLY A C 1
ATOM 649 O O . GLY A 1 82 ? -9.863 2.174 4.537 1.00 94.19 82 GLY A O 1
ATOM 650 N N . ALA A 1 83 ? -9.879 1.287 2.470 1.00 94.00 83 ALA A N 1
ATOM 651 C CA . ALA A 1 83 ? -11.309 1.477 2.240 1.00 94.00 83 ALA A CA 1
ATOM 652 C C . ALA A 1 83 ? -12.170 0.629 3.195 1.00 94.00 83 ALA A C 1
ATOM 654 O O . ALA A 1 83 ? -13.146 1.123 3.779 1.00 94.00 83 ALA A O 1
ATOM 655 N N . ALA A 1 84 ? -11.785 -0.629 3.413 1.00 95.06 84 ALA A N 1
ATOM 656 C CA . ALA A 1 84 ? -12.442 -1.544 4.336 1.00 95.06 84 ALA A CA 1
ATOM 657 C C . ALA A 1 84 ? -12.344 -1.046 5.785 1.00 95.06 84 ALA A C 1
ATOM 659 O O . ALA A 1 84 ? -13.346 -1.048 6.504 1.00 95.06 84 ALA A O 1
ATOM 660 N N . LEU A 1 85 ? -11.183 -0.523 6.193 1.00 94.12 85 LEU A N 1
ATOM 661 C CA . LEU A 1 85 ? -10.985 0.091 7.504 1.00 94.12 85 LEU A CA 1
ATOM 662 C C . LEU A 1 85 ? -11.904 1.302 7.712 1.00 94.12 85 LEU A C 1
ATOM 664 O O . LEU A 1 85 ? -12.623 1.363 8.712 1.00 94.12 85 LEU A O 1
ATOM 668 N N . ASN A 1 86 ? -11.953 2.221 6.741 1.00 91.69 86 ASN A N 1
ATOM 669 C CA . ASN A 1 86 ? -12.854 3.378 6.776 1.00 91.69 86 ASN A CA 1
ATOM 670 C C . ASN A 1 86 ? -14.328 2.943 6.881 1.00 91.69 86 ASN A C 1
ATOM 672 O O . ASN A 1 86 ? -15.113 3.533 7.628 1.00 91.69 86 ASN A O 1
ATOM 676 N N . THR A 1 87 ? -14.710 1.903 6.140 1.00 93.12 87 THR A N 1
ATOM 677 C CA . THR A 1 87 ? -16.069 1.347 6.158 1.00 93.12 87 THR A CA 1
ATOM 678 C C . THR A 1 87 ? -16.408 0.749 7.521 1.00 93.12 87 THR A C 1
ATOM 680 O O . THR A 1 87 ? -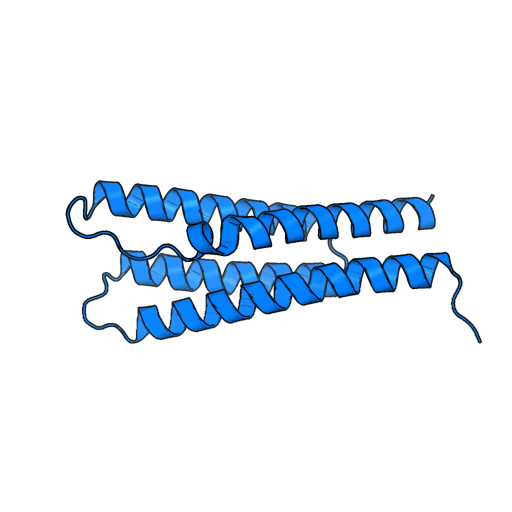17.469 1.033 8.079 1.00 93.12 87 THR A O 1
ATOM 683 N N . GLU A 1 88 ? -15.501 -0.037 8.098 1.00 93.19 88 GLU A N 1
ATOM 684 C CA . GLU A 1 88 ? -15.698 -0.667 9.404 1.00 93.19 88 GLU A CA 1
ATOM 685 C C . GLU A 1 88 ? -15.762 0.370 10.535 1.00 93.19 88 GLU A C 1
ATOM 687 O O . GLU A 1 88 ? -16.596 0.268 11.439 1.00 93.19 88 GLU A O 1
ATOM 692 N N . GLN A 1 89 ? -14.949 1.426 10.445 1.00 91.00 89 GLN A N 1
ATOM 693 C CA . GLN A 1 89 ? -14.993 2.566 11.359 1.00 91.00 89 GLN A CA 1
ATOM 694 C C . GLN A 1 89 ? -16.353 3.261 11.354 1.00 91.00 89 GLN A C 1
ATOM 696 O O . GLN A 1 89 ? -16.934 3.469 12.421 1.00 91.00 89 GLN A O 1
ATOM 701 N N . LYS A 1 90 ? -16.889 3.576 10.169 1.00 90.25 90 LYS A N 1
ATOM 702 C CA . LYS A 1 90 ? -18.210 4.207 10.027 1.00 90.25 90 LYS A CA 1
ATOM 703 C C . LYS A 1 90 ? -19.321 3.338 10.621 1.00 90.25 90 LYS A C 1
ATOM 705 O O . LYS A 1 90 ? -20.201 3.863 11.297 1.00 90.25 90 LYS A O 1
ATOM 710 N N . LYS A 1 91 ? -19.251 2.015 10.423 1.00 91.06 91 LYS A N 1
ATOM 711 C CA . LYS A 1 91 ? -20.220 1.049 10.969 1.00 91.06 91 LYS A CA 1
ATOM 712 C C . LYS A 1 91 ? -20.191 0.980 12.497 1.00 91.06 91 LYS A C 1
ATOM 714 O O . LYS A 1 91 ? -21.242 0.923 13.126 1.00 91.06 91 LYS A O 1
ATOM 719 N N . ARG A 1 92 ? -19.000 0.949 13.104 1.00 87.25 92 ARG A N 1
ATOM 720 C CA . ARG A 1 92 ? -18.844 0.644 14.540 1.00 87.25 92 ARG A CA 1
ATOM 721 C C . ARG A 1 92 ? -18.683 1.855 15.443 1.00 87.25 92 ARG A C 1
ATOM 723 O O . ARG A 1 92 ? -18.908 1.748 16.646 1.00 87.25 92 ARG A O 1
ATOM 730 N N . SER A 1 93 ? -18.189 2.976 14.933 1.00 73.50 93 SER A N 1
ATOM 731 C CA . SER A 1 93 ? -17.804 4.118 15.768 1.00 73.50 93 SER A CA 1
ATOM 732 C C . SER A 1 93 ? -18.023 5.455 15.054 1.00 73.50 93 SER A C 1
ATOM 734 O O . SER A 1 93 ? -17.075 6.215 14.867 1.00 73.50 93 SER A O 1
ATOM 736 N N . PRO A 1 94 ? -19.282 5.811 14.728 1.00 67.50 94 PRO A N 1
ATOM 737 C CA . PRO A 1 94 ? -19.596 7.044 14.000 1.00 67.50 94 PRO A CA 1
ATOM 738 C C . PRO A 1 94 ? -19.210 8.327 14.756 1.00 67.50 94 PRO A C 1
ATOM 740 O O . PRO A 1 94 ? -19.043 9.372 14.142 1.00 67.50 94 PRO A O 1
ATOM 743 N N . LYS A 1 95 ? -19.052 8.260 16.087 1.00 73.56 95 LYS A N 1
ATOM 744 C CA . LYS A 1 95 ? -18.688 9.407 16.943 1.00 73.56 95 LYS A CA 1
ATOM 745 C C . LYS A 1 95 ? -17.198 9.481 17.296 1.00 73.56 95 LYS A C 1
ATOM 747 O O . LYS A 1 95 ? -16.766 10.477 17.866 1.00 73.56 95 LYS A O 1
ATOM 752 N N . LYS A 1 96 ? -16.416 8.431 17.016 1.00 75.50 96 LYS A N 1
ATOM 753 C CA . LYS A 1 96 ? -14.986 8.370 17.351 1.00 75.50 96 LYS A CA 1
ATOM 754 C C . LYS A 1 96 ? -14.216 7.725 16.207 1.00 75.50 96 LYS A C 1
ATOM 756 O O . LYS A 1 96 ? -14.077 6.505 16.149 1.00 75.50 96 LYS A O 1
ATOM 761 N N . THR A 1 97 ? -13.692 8.569 15.329 1.00 80.81 97 THR A N 1
ATOM 762 C CA . THR A 1 97 ? -12.841 8.149 14.217 1.00 80.81 97 THR A CA 1
ATOM 763 C C . THR A 1 97 ? -11.406 8.018 14.690 1.00 80.81 97 THR A C 1
ATOM 765 O O . THR A 1 97 ? -10.906 8.805 15.491 1.00 80.81 97 THR A O 1
ATOM 768 N N . TRP A 1 98 ? -10.745 6.988 14.203 1.00 83.56 98 TRP A N 1
ATOM 769 C CA . TRP A 1 98 ? -9.347 6.703 14.477 1.00 83.56 98 TRP A CA 1
ATOM 770 C C . TRP A 1 98 ? -8.544 6.948 13.212 1.00 83.56 98 TRP A C 1
ATOM 772 O O . TRP A 1 98 ? -9.066 6.746 12.117 1.00 83.56 98 TRP A O 1
ATOM 782 N N . ALA A 1 99 ? -7.306 7.411 13.343 1.00 83.88 99 ALA A N 1
ATOM 783 C CA . ALA A 1 99 ? -6.508 7.764 12.179 1.00 83.88 99 ALA A CA 1
ATOM 784 C C . ALA A 1 99 ? -6.267 6.527 11.299 1.00 83.88 99 ALA A C 1
ATOM 786 O O . ALA A 1 99 ? -5.694 5.540 11.756 1.00 83.88 99 ALA A O 1
ATOM 787 N N . ASN A 1 100 ? -6.714 6.588 10.045 1.00 86.69 100 ASN A N 1
ATOM 788 C CA . ASN A 1 100 ? -6.402 5.582 9.042 1.00 86.69 100 ASN A CA 1
ATOM 789 C C . ASN A 1 100 ? -5.090 5.975 8.357 1.00 86.69 100 ASN A C 1
ATOM 791 O O . ASN A 1 100 ? -5.043 6.975 7.639 1.00 86.69 100 ASN A O 1
ATOM 795 N N . LEU A 1 101 ? -4.041 5.182 8.586 1.00 89.19 101 LEU A N 1
ATOM 796 C CA . LEU A 1 101 ? -2.724 5.396 7.993 1.00 89.19 101 LEU A CA 1
ATOM 797 C C . LEU A 1 101 ? -2.791 5.534 6.467 1.00 89.19 101 LEU A C 1
ATOM 799 O O . LEU A 1 101 ? -2.114 6.386 5.903 1.00 89.19 101 LEU A O 1
ATOM 803 N N . LEU A 1 102 ? -3.615 4.725 5.808 1.00 87.06 102 LEU A N 1
ATOM 804 C CA . LEU A 1 102 ? -3.637 4.633 4.351 1.00 87.06 102 LEU A CA 1
ATOM 805 C C . LEU A 1 102 ? -4.277 5.852 3.688 1.00 87.06 102 LEU A C 1
ATOM 807 O O . LEU A 1 102 ? -3.920 6.187 2.567 1.00 87.06 102 LEU A O 1
ATOM 811 N N . ASN A 1 103 ? -5.142 6.580 4.402 1.00 87.31 103 ASN A N 1
ATOM 812 C CA . ASN A 1 103 ? -5.604 7.887 3.932 1.00 87.31 103 ASN A CA 1
ATOM 813 C C . ASN A 1 103 ? -4.463 8.919 3.964 1.00 87.31 103 ASN A C 1
ATOM 815 O O . ASN A 1 103 ? -4.412 9.799 3.113 1.00 87.31 103 ASN A O 1
ATOM 819 N N . ARG A 1 104 ? -3.557 8.827 4.949 1.00 88.75 104 ARG A N 1
ATOM 820 C CA . ARG A 1 104 ? -2.401 9.728 5.070 1.00 88.75 104 ARG A CA 1
ATOM 821 C C . ARG A 1 104 ? -1.326 9.413 4.031 1.00 88.75 104 ARG A C 1
ATOM 823 O O . ARG A 1 104 ? -0.744 10.337 3.490 1.00 88.75 104 ARG A O 1
ATOM 830 N N . LEU A 1 105 ? -1.095 8.131 3.754 1.00 92.38 105 LEU A N 1
ATOM 831 C CA . LEU A 1 105 ? -0.121 7.669 2.759 1.00 92.38 105 LEU A CA 1
ATOM 832 C C . LEU A 1 105 ? -0.675 7.668 1.324 1.00 92.38 105 LEU A C 1
ATOM 834 O O . LEU A 1 105 ? -0.050 7.098 0.440 1.00 92.38 105 LEU A O 1
ATOM 838 N N . GLY A 1 106 ? -1.857 8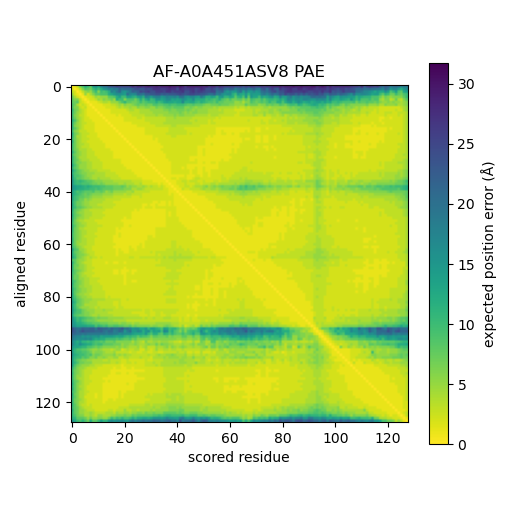.241 1.072 1.00 91.75 106 GLY A N 1
ATOM 839 C CA . GLY A 1 106 ? -2.532 8.127 -0.227 1.00 91.75 106 GLY A CA 1
ATOM 840 C C .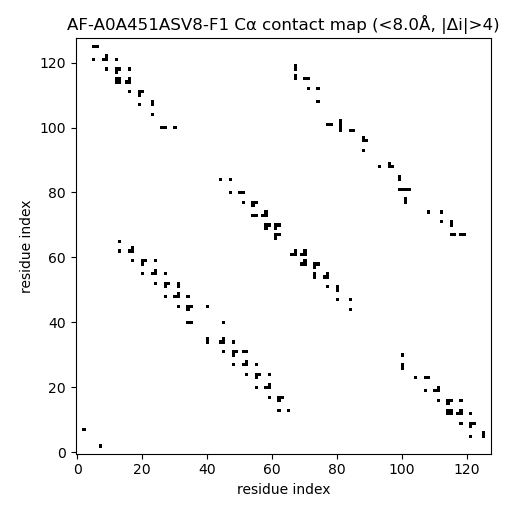 GLY A 1 106 ? -1.674 8.590 -1.410 1.00 91.75 106 GLY A C 1
ATOM 841 O O . GLY A 1 106 ? -1.630 7.912 -2.433 1.00 91.75 106 GLY A O 1
ATOM 842 N N . GLU A 1 107 ? -0.949 9.698 -1.246 1.00 94.31 107 GLU A N 1
ATOM 843 C CA . GLU A 1 107 ? -0.015 10.211 -2.255 1.00 94.31 107 GLU A CA 1
ATOM 844 C C . GLU A 1 107 ? 1.201 9.291 -2.433 1.00 94.31 107 GLU A C 1
ATOM 846 O O . GLU A 1 107 ? 1.531 8.927 -3.558 1.00 94.31 107 GLU A O 1
ATOM 851 N N . ASP A 1 108 ? 1.806 8.822 -1.338 1.00 96.06 108 ASP A N 1
ATOM 852 C CA . ASP A 1 108 ? 2.940 7.890 -1.390 1.00 96.06 108 ASP A CA 1
ATOM 853 C C . ASP A 1 108 ? 2.571 6.574 -2.088 1.00 96.06 108 ASP A C 1
ATOM 855 O O . ASP A 1 108 ? 3.364 6.024 -2.851 1.00 96.06 108 ASP A O 1
ATOM 859 N N . LEU A 1 109 ? 1.351 6.075 -1.863 1.00 95.88 109 LEU A N 1
ATOM 860 C CA . LEU A 1 109 ? 0.823 4.880 -2.523 1.00 95.88 109 LEU A CA 1
ATOM 861 C C . LEU A 1 109 ? 0.605 5.103 -4.022 1.00 95.88 109 LEU A C 1
ATOM 863 O O . LEU A 1 109 ? 0.790 4.175 -4.808 1.00 95.88 109 LEU A O 1
ATOM 867 N N . GLN A 1 110 ? 0.212 6.310 -4.434 1.00 96.94 110 GLN A N 1
ATOM 868 C CA . GLN A 1 110 ? 0.124 6.658 -5.850 1.00 96.94 110 GLN A CA 1
ATOM 869 C C . GLN A 1 110 ? 1.517 6.722 -6.484 1.00 96.94 110 GLN A C 1
ATOM 871 O O . GLN A 1 110 ? 1.757 6.044 -7.481 1.00 96.94 110 GLN A O 1
ATOM 876 N N . ILE A 1 111 ? 2.448 7.447 -5.855 1.00 97.81 111 ILE A N 1
ATOM 877 C CA . ILE A 1 111 ? 3.843 7.565 -6.299 1.00 97.81 111 ILE A CA 1
ATOM 878 C C . ILE A 1 111 ? 4.485 6.183 -6.424 1.00 97.81 111 ILE A C 1
ATOM 880 O O . ILE A 1 111 ? 5.181 5.901 -7.399 1.00 97.81 111 ILE A O 1
ATOM 884 N N . LEU A 1 112 ? 4.249 5.301 -5.453 1.00 97.94 112 LEU A N 1
ATOM 885 C CA . LEU A 1 112 ? 4.729 3.929 -5.505 1.00 97.94 112 LEU A CA 1
ATOM 886 C C . LEU A 1 112 ? 4.173 3.192 -6.729 1.00 97.94 112 LEU A C 1
ATOM 888 O O . LEU A 1 112 ? 4.949 2.587 -7.462 1.00 97.94 112 LEU A O 1
ATOM 892 N N . GLY A 1 113 ? 2.866 3.271 -6.986 1.00 97.88 113 GLY A N 1
ATOM 893 C CA . GLY A 1 113 ? 2.249 2.643 -8.159 1.00 97.88 113 GLY A CA 1
ATOM 894 C C . GLY A 1 113 ? 2.858 3.111 -9.483 1.00 97.88 113 GLY A C 1
ATOM 895 O O . GLY A 1 113 ? 3.168 2.289 -10.351 1.00 97.88 113 GLY A O 1
ATOM 896 N N . ASP A 1 114 ? 3.117 4.412 -9.610 1.00 97.94 114 ASP A N 1
ATOM 897 C CA . ASP A 1 114 ? 3.748 4.993 -10.800 1.00 97.94 114 ASP A CA 1
ATOM 898 C C . ASP A 1 114 ? 5.190 4.488 -10.971 1.00 97.94 114 ASP A C 1
ATOM 900 O O . ASP A 1 114 ? 5.607 4.112 -12.070 1.00 97.94 114 ASP A O 1
ATOM 904 N N . LYS A 1 115 ? 5.946 4.397 -9.870 1.00 98.00 115 LYS A N 1
ATOM 905 C CA . LYS A 1 115 ? 7.317 3.868 -9.870 1.00 98.00 115 LYS A CA 1
ATOM 906 C C . LYS A 1 115 ? 7.378 2.384 -10.230 1.00 98.00 115 LYS A C 1
ATOM 908 O O . LYS A 1 115 ? 8.232 2.001 -11.027 1.00 98.00 115 LYS A O 1
ATOM 913 N N . ILE A 1 116 ? 6.474 1.560 -9.695 1.00 97.69 116 ILE A N 1
ATOM 914 C CA . ILE A 1 116 ? 6.389 0.129 -10.035 1.00 97.69 116 ILE A CA 1
ATOM 915 C C . ILE A 1 116 ? 6.059 -0.040 -11.522 1.00 97.69 116 ILE A C 1
ATOM 917 O O . ILE A 1 116 ? 6.700 -0.825 -12.219 1.00 97.69 116 ILE A O 1
ATOM 921 N N . THR A 1 117 ? 5.108 0.747 -12.031 1.00 97.19 117 THR A N 1
ATOM 922 C CA . THR A 1 117 ? 4.729 0.734 -13.452 1.00 97.19 117 THR A CA 1
ATOM 923 C C . THR A 1 117 ? 5.901 1.130 -14.351 1.00 97.19 117 THR A C 1
ATOM 925 O O . THR A 1 117 ? 6.118 0.508 -15.392 1.00 97.19 117 THR A O 1
ATOM 928 N N . CYS A 1 118 ? 6.688 2.128 -13.940 1.00 95.12 118 CYS A N 1
ATOM 929 C CA . CYS A 1 118 ? 7.906 2.528 -14.638 1.00 95.12 118 CYS A CA 1
ATOM 930 C C . CYS A 1 118 ? 8.940 1.391 -14.671 1.00 95.12 118 CYS A C 1
ATOM 932 O O . CYS A 1 118 ? 9.392 1.020 -15.754 1.00 95.12 118 CYS A O 1
ATOM 934 N N . ALA A 1 119 ? 9.252 0.781 -13.521 1.00 94.81 119 ALA A N 1
ATOM 935 C CA . ALA A 1 119 ? 10.201 -0.333 -13.436 1.00 94.81 119 ALA A CA 1
ATOM 936 C C . ALA A 1 119 ? 9.786 -1.513 -14.332 1.00 94.81 119 ALA A C 1
ATOM 938 O O . ALA A 1 119 ? 10.588 -1.993 -15.133 1.00 94.81 119 ALA A O 1
ATOM 939 N N . LYS A 1 120 ? 8.503 -1.892 -14.299 1.00 95.38 120 LYS A N 1
ATOM 940 C CA . LYS A 1 120 ? 7.928 -2.916 -15.183 1.00 95.38 120 LYS A CA 1
ATOM 941 C C . LYS A 1 120 ? 8.070 -2.562 -16.668 1.00 95.38 120 LYS A C 1
ATOM 943 O O . LYS A 1 120 ? 8.378 -3.418 -17.497 1.00 95.38 120 LYS A O 1
ATOM 948 N N . ALA A 1 121 ? 7.818 -1.306 -17.037 1.00 93.81 121 ALA A N 1
ATOM 949 C CA . ALA A 1 121 ? 7.930 -0.864 -18.425 1.00 93.81 121 ALA A CA 1
ATOM 950 C C . ALA A 1 121 ? 9.380 -0.914 -18.931 1.00 93.81 121 ALA A C 1
ATOM 952 O O . ALA A 1 121 ? 9.600 -1.287 -20.084 1.00 93.81 121 ALA A O 1
ATOM 953 N N . VAL A 1 122 ? 10.352 -0.572 -18.080 1.00 91.94 122 VAL A N 1
ATOM 954 C CA . VAL A 1 122 ? 11.784 -0.694 -18.388 1.00 91.94 122 VAL A CA 1
ATOM 955 C C . VAL A 1 122 ? 12.173 -2.165 -18.546 1.00 91.94 122 VAL A C 1
ATOM 957 O O . VAL A 1 122 ? 12.750 -2.521 -19.569 1.00 91.94 122 VAL A O 1
ATOM 960 N N . GLU A 1 123 ? 11.778 -3.045 -17.621 1.00 92.44 123 GLU A N 1
ATOM 961 C CA . GLU A 1 123 ? 12.043 -4.491 -17.715 1.00 92.44 123 GLU A CA 1
ATOM 962 C C . GLU A 1 123 ? 11.514 -5.093 -19.027 1.00 92.44 123 GLU A C 1
ATOM 964 O O . GLU A 1 123 ? 12.211 -5.847 -19.713 1.00 92.44 123 GLU A O 1
ATOM 969 N N . LYS A 1 124 ? 10.298 -4.710 -19.433 1.00 90.81 124 LYS A N 1
ATOM 970 C CA . LYS A 1 124 ? 9.699 -5.185 -20.683 1.00 90.81 124 LYS A CA 1
ATOM 971 C C . LYS A 1 124 ? 10.507 -4.782 -21.921 1.00 90.81 124 LYS A C 1
ATOM 973 O O . LYS A 1 124 ? 10.579 -5.557 -22.869 1.00 90.81 124 LYS A O 1
ATOM 978 N N . ARG A 1 125 ? 11.110 -3.587 -21.933 1.00 90.00 125 ARG A N 1
ATOM 979 C CA . ARG A 1 125 ? 11.957 -3.123 -23.051 1.00 90.00 125 ARG A CA 1
ATOM 980 C C . ARG A 1 125 ? 13.256 -3.916 -23.163 1.00 90.00 125 ARG A C 1
ATOM 982 O O . ARG A 1 125 ? 13.738 -4.091 -24.267 1.00 90.00 125 ARG A O 1
ATOM 989 N N . ILE A 1 126 ? 13.797 -4.380 -22.039 1.00 87.00 126 ILE A N 1
ATOM 990 C CA . ILE A 1 126 ? 15.051 -5.151 -21.980 1.00 87.00 126 ILE A CA 1
ATOM 991 C C . ILE A 1 126 ? 14.835 -6.602 -22.417 1.00 87.00 126 ILE A C 1
ATOM 993 O O . ILE A 1 126 ? 15.735 -7.249 -22.942 1.00 87.00 126 ILE A O 1
ATOM 997 N N . THR A 1 127 ? 13.643 -7.131 -22.153 1.00 83.06 127 THR A N 1
ATOM 998 C CA . THR A 1 127 ? 13.280 -8.530 -22.417 1.00 83.06 127 THR A CA 1
ATOM 999 C C . THR A 1 127 ? 12.654 -8.760 -23.796 1.00 83.06 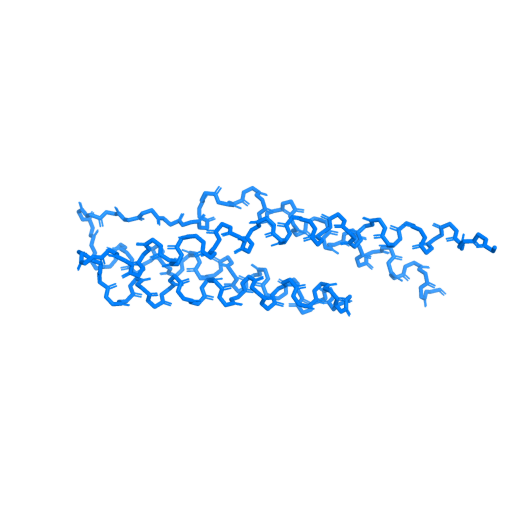127 THR A C 1
ATOM 1001 O O . THR A 1 127 ? 12.383 -9.912 -24.137 1.00 83.06 127 THR A O 1
ATOM 1004 N N . THR A 1 128 ? 12.429 -7.695 -24.574 1.00 71.31 128 THR A N 1
ATOM 1005 C CA . THR A 1 128 ? 11.898 -7.735 -25.950 1.00 71.31 128 THR A CA 1
ATOM 1006 C C . THR A 1 128 ? 13.022 -7.545 -26.956 1.00 71.31 128 THR A C 1
ATOM 1008 O O . THR A 1 128 ? 13.044 -8.302 -27.952 1.00 71.31 128 THR A O 1
#

Sequence (128 aa):
MTQPPEKIELDLANSSAMDTAFYIKNEARFFNVNTQGNKGCPKWFKGYAIRIASCTEDLLNLLGNARYDDALDKLDELRDLGAALNTEQKKRSPKKTWANLLNRLGEDLQILGDKITCAKAVEKRITT

Radius of gyration: 17.04 Å; Cα contacts (8 Å, |Δi|>4): 108; chains: 1; bounding box: 53×20×52 Å

Secondary structure (DSSP, 8-state):
-PPPHHHHHHHHHHHHHHHHHHHHHHHHHHHHHHHHH-TT--HHHHHHHHHHHHHHHHHHHHHHTT-HHHHHHHHHHHHHHHHHHHHHHHHH-TT-----HHHHTHHHHHHHHHHHHHHHHHHHHHH-